Protein AF-L1LB90-F1 (afdb_monomer_lite)

Sequence (119 aa):
MDFEEERVGIHRAINTHAKRIITSYYSVLESCQIDPQKDSLLCSQVENFQIKLHVDSFLHSCRSLYAIASDLSINSLLHSPEAEIEERKKREAEVAKNIHHLRNESKLMDDVISSISNS

Structure (mmCIF, N/CA/C/O backbone):
data_AF-L1LB90-F1
#
_entry.id   AF-L1LB90-F1
#
loop_
_atom_site.group_PDB
_atom_site.id
_atom_site.type_symbol
_atom_site.label_atom_id
_atom_site.label_alt_id
_atom_site.label_comp_id
_atom_site.label_asym_id
_atom_site.label_entity_id
_atom_site.label_seq_id
_atom_site.pdbx_PDB_ins_code
_atom_site.Cartn_x
_atom_site.Cartn_y
_atom_site.Cartn_z
_atom_site.occupancy
_atom_site.B_iso_or_equiv
_atom_site.auth_seq_id
_atom_site.auth_comp_id
_atom_site.auth_asym_id
_atom_site.auth_atom_id
_atom_site.pdbx_PDB_model_num
ATOM 1 N N . MET A 1 1 ? -5.083 16.175 -20.094 1.00 53.41 1 MET A N 1
ATOM 2 C CA . MET A 1 1 ? -5.872 16.471 -18.881 1.00 53.41 1 MET A CA 1
ATOM 3 C C . MET A 1 1 ? -5.996 15.222 -18.006 1.00 53.41 1 MET A C 1
ATOM 5 O O . MET A 1 1 ? -5.845 15.374 -16.808 1.00 53.41 1 MET A O 1
ATOM 9 N N . ASP A 1 2 ? -6.103 14.017 -18.589 1.00 67.94 2 ASP A N 1
ATOM 10 C CA . ASP A 1 2 ? -6.214 12.729 -17.866 1.00 67.94 2 ASP A CA 1
ATOM 11 C C . ASP A 1 2 ? -5.078 12.372 -16.887 1.00 67.94 2 ASP A C 1
ATOM 13 O O . ASP A 1 2 ? -5.346 11.998 -15.752 1.00 67.94 2 ASP A O 1
ATOM 17 N N . PHE A 1 3 ? -3.804 12.500 -17.278 1.00 70.88 3 PHE A N 1
ATOM 18 C CA . PHE A 1 3 ? -2.693 11.964 -16.465 1.00 70.88 3 PHE A CA 1
ATOM 19 C C . PHE A 1 3 ? -2.513 12.631 -15.091 1.00 70.88 3 PHE A C 1
ATOM 21 O O . PHE A 1 3 ? -2.116 11.985 -14.123 1.00 70.88 3 PHE A O 1
ATOM 28 N N . GLU A 1 4 ? -2.789 13.932 -14.987 1.00 72.81 4 GLU A N 1
ATOM 29 C CA . GLU A 1 4 ? -2.705 14.642 -13.704 1.00 72.81 4 GLU A CA 1
ATOM 30 C C . GLU A 1 4 ? -3.884 14.294 -12.788 1.00 72.81 4 GLU A C 1
ATOM 32 O O . GLU A 1 4 ? -3.712 14.166 -11.576 1.00 72.81 4 GLU A O 1
ATOM 37 N N . GLU A 1 5 ? -5.067 14.072 -13.360 1.00 78.31 5 GLU A N 1
ATOM 38 C CA . GLU A 1 5 ? -6.249 13.641 -12.616 1.00 78.31 5 GLU A CA 1
ATOM 39 C C . GLU A 1 5 ? -6.076 12.217 -12.069 1.00 78.31 5 GLU A C 1
ATOM 41 O O . GLU A 1 5 ? -6.345 11.962 -10.892 1.00 78.31 5 GLU A O 1
ATOM 46 N N . GLU A 1 6 ? -5.509 11.318 -12.874 1.00 78.69 6 GLU A N 1
ATOM 47 C CA . GLU A 1 6 ? -5.160 9.959 -12.463 1.00 78.69 6 GLU A CA 1
ATOM 48 C C . GLU A 1 6 ? -4.112 9.952 -11.339 1.00 78.69 6 GLU A C 1
ATOM 50 O O . GLU A 1 6 ? -4.291 9.283 -10.315 1.00 78.69 6 GLU A O 1
ATOM 55 N N . ARG A 1 7 ? -3.059 10.776 -11.453 1.00 80.88 7 ARG A N 1
ATOM 56 C CA . ARG A 1 7 ? -2.031 10.909 -10.407 1.00 80.88 7 ARG A CA 1
ATOM 57 C C . ARG A 1 7 ? -2.627 11.397 -9.086 1.00 80.88 7 ARG A C 1
ATOM 59 O O . ARG A 1 7 ? -2.323 10.851 -8.022 1.00 80.88 7 ARG A O 1
ATOM 66 N N . VAL A 1 8 ? -3.497 12.407 -9.136 1.00 87.38 8 VAL A N 1
ATOM 67 C CA . VAL A 1 8 ? -4.222 12.905 -7.956 1.00 87.38 8 VAL A CA 1
ATOM 68 C C . VAL A 1 8 ? -5.123 11.813 -7.369 1.00 87.38 8 VAL A C 1
ATOM 70 O O . VAL A 1 8 ? -5.178 11.661 -6.144 1.00 87.38 8 VAL A O 1
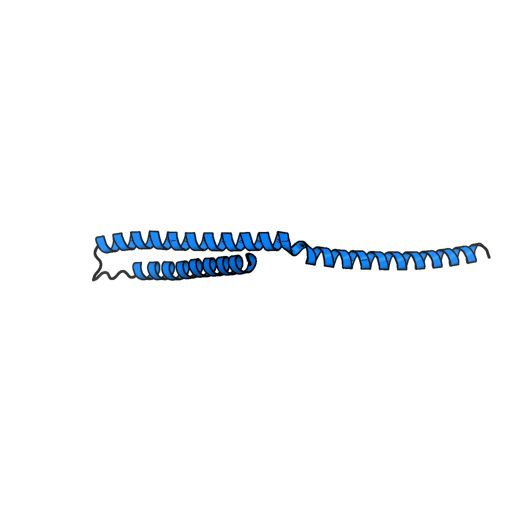ATOM 73 N N . GLY A 1 9 ? -5.771 11.010 -8.217 1.00 90.75 9 GLY A N 1
ATOM 74 C CA . GLY A 1 9 ? -6.562 9.846 -7.819 1.00 90.75 9 GLY A CA 1
ATOM 75 C C . GLY A 1 9 ? -5.750 8.822 -7.021 1.00 90.75 9 GLY A C 1
ATOM 76 O O . GLY A 1 9 ? -6.146 8.452 -5.912 1.00 90.75 9 GLY A O 1
ATOM 77 N N . ILE A 1 10 ? -4.574 8.436 -7.524 1.00 92.50 10 ILE A N 1
ATOM 78 C CA . ILE A 1 10 ? -3.676 7.474 -6.867 1.00 92.50 10 ILE A CA 1
ATOM 79 C C . ILE A 1 10 ? -3.186 8.012 -5.516 1.00 92.50 10 ILE A C 1
ATOM 81 O O . ILE A 1 10 ? -3.290 7.322 -4.499 1.00 92.50 10 ILE A O 1
ATOM 85 N N . HIS A 1 11 ? -2.725 9.267 -5.451 1.00 93.81 11 HIS A N 1
ATOM 86 C CA . HIS A 1 11 ? -2.303 9.872 -4.180 1.00 93.81 11 HIS A CA 1
ATOM 87 C C . HIS A 1 11 ? -3.439 9.934 -3.155 1.00 93.81 11 HIS A C 1
ATOM 89 O O . HIS A 1 11 ? -3.229 9.683 -1.963 1.00 93.81 11 HIS A O 1
ATOM 95 N N . ARG A 1 12 ? -4.661 10.247 -3.599 1.00 95.81 12 ARG A N 1
ATOM 96 C CA . ARG A 1 12 ? -5.839 10.269 -2.729 1.00 95.81 12 ARG A CA 1
ATOM 97 C C . ARG A 1 12 ? -6.181 8.872 -2.214 1.00 95.81 12 ARG A C 1
ATOM 99 O O . ARG A 1 12 ? -6.505 8.738 -1.030 1.00 95.81 12 ARG A O 1
ATOM 106 N N . ALA A 1 13 ? -6.084 7.848 -3.059 1.00 95.81 13 ALA A N 1
ATOM 107 C CA . ALA A 1 13 ? -6.295 6.458 -2.668 1.00 95.81 13 ALA A CA 1
ATOM 108 C C . ALA A 1 13 ? -5.264 6.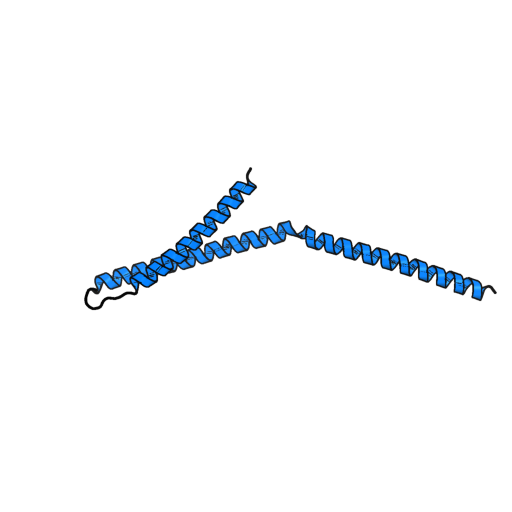013 -1.620 1.00 95.81 13 ALA A C 1
ATOM 110 O O . ALA A 1 13 ? -5.649 5.538 -0.549 1.00 95.81 13 ALA A O 1
ATOM 111 N N . ILE A 1 14 ? -3.974 6.275 -1.861 1.00 97.56 14 ILE A N 1
ATOM 112 C CA . ILE A 1 14 ? -2.887 5.977 -0.916 1.00 97.56 14 ILE A CA 1
ATOM 113 C C . ILE A 1 14 ? -3.151 6.641 0.438 1.00 97.56 14 ILE A C 1
ATOM 115 O O . ILE A 1 14 ? -3.172 5.968 1.468 1.00 97.56 14 ILE A O 1
ATOM 119 N N . ASN A 1 15 ? -3.433 7.947 0.443 1.00 97.62 15 ASN A N 1
ATOM 120 C CA . ASN A 1 15 ? -3.723 8.687 1.672 1.00 97.62 15 ASN A CA 1
ATOM 121 C C . ASN A 1 15 ? -4.944 8.137 2.415 1.00 97.62 15 ASN A C 1
ATOM 123 O O . ASN A 1 15 ? -4.964 8.112 3.645 1.00 97.62 15 ASN A O 1
ATOM 127 N N . THR A 1 16 ? -5.968 7.694 1.687 1.00 97.81 16 THR A N 1
ATOM 128 C CA . THR A 1 16 ? -7.176 7.118 2.287 1.00 97.81 16 THR A CA 1
ATOM 129 C C . THR A 1 16 ? -6.866 5.803 2.995 1.00 97.81 16 THR A C 1
ATOM 131 O O . THR A 1 16 ? -7.252 5.625 4.151 1.00 97.81 16 THR A O 1
ATOM 134 N N . HIS A 1 17 ? -6.134 4.899 2.344 1.00 98.00 17 HIS A N 1
ATOM 135 C CA . HIS A 1 17 ? -5.765 3.618 2.943 1.00 98.00 17 HIS A CA 1
ATOM 136 C C . HIS A 1 17 ? -4.755 3.774 4.085 1.00 98.00 17 HIS A C 1
ATOM 138 O O . HIS A 1 17 ? -4.918 3.129 5.117 1.00 98.00 17 HIS A O 1
ATOM 144 N N . ALA A 1 18 ? -3.789 4.690 3.974 1.00 97.69 18 ALA A N 1
ATOM 145 C CA . ALA A 1 18 ? -2.863 5.004 5.064 1.00 97.69 18 ALA A CA 1
ATOM 146 C C . ALA A 1 18 ? -3.599 5.521 6.314 1.00 97.69 18 ALA A C 1
ATOM 148 O O . ALA A 1 18 ? -3.365 5.036 7.421 1.00 97.69 18 ALA A O 1
ATOM 149 N N . LYS A 1 19 ? -4.556 6.444 6.143 1.00 98.06 19 LYS A N 1
ATOM 150 C CA . LYS A 1 19 ? -5.406 6.917 7.248 1.00 98.06 19 LYS A CA 1
ATOM 151 C C . LYS A 1 19 ? -6.218 5.779 7.864 1.00 98.06 19 LYS A C 1
ATOM 153 O O . LYS A 1 19 ? -6.254 5.662 9.082 1.00 98.06 19 LYS A O 1
ATOM 158 N N . ARG A 1 20 ? -6.823 4.913 7.042 1.00 97.75 20 ARG A N 1
ATOM 159 C CA . ARG A 1 20 ? -7.596 3.755 7.526 1.00 97.75 20 ARG A CA 1
ATOM 160 C C . ARG A 1 20 ? -6.753 2.774 8.333 1.00 97.75 20 ARG A C 1
ATOM 162 O O . ARG A 1 20 ? -7.255 2.270 9.332 1.00 97.75 20 ARG A O 1
ATOM 169 N N . ILE A 1 21 ? -5.504 2.528 7.939 1.00 98.38 21 ILE A N 1
ATOM 170 C CA . ILE A 1 21 ? -4.558 1.696 8.699 1.00 98.38 21 ILE A CA 1
ATOM 171 C C . ILE A 1 21 ? -4.348 2.286 10.093 1.00 98.38 21 ILE A C 1
ATOM 173 O O . ILE A 1 21 ? -4.542 1.587 11.084 1.00 98.38 21 ILE A O 1
ATOM 177 N N . ILE A 1 22 ? -4.022 3.579 10.164 1.00 98.00 22 ILE A N 1
ATOM 178 C CA . ILE A 1 22 ? -3.778 4.281 11.429 1.00 98.00 22 ILE A CA 1
ATOM 179 C C . ILE A 1 22 ? -5.027 4.240 12.314 1.00 98.00 22 ILE A C 1
ATOM 181 O O . ILE A 1 22 ? -4.952 3.805 13.459 1.00 98.00 22 ILE A O 1
ATOM 185 N N . THR A 1 23 ? -6.185 4.640 11.782 1.00 97.88 23 THR A N 1
ATOM 186 C CA . THR A 1 23 ? -7.441 4.649 12.542 1.00 97.88 23 THR A CA 1
ATOM 187 C C . THR A 1 23 ? -7.818 3.252 13.021 1.00 97.88 23 THR A C 1
ATOM 189 O O . THR A 1 23 ? -8.130 3.088 14.192 1.00 97.88 23 THR A O 1
ATOM 192 N N . SER A 1 24 ? -7.732 2.234 12.158 1.00 97.44 24 SER A N 1
ATOM 193 C CA . SER A 1 24 ? -8.071 0.857 12.541 1.00 97.44 24 SER A CA 1
ATOM 194 C C . SER A 1 24 ? 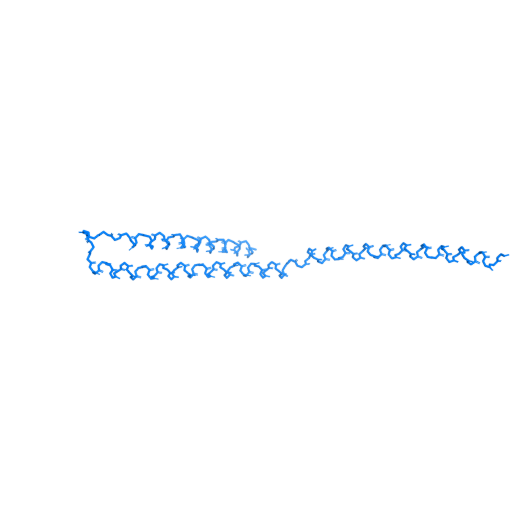-7.132 0.328 13.625 1.00 97.44 24 SER A C 1
ATOM 196 O O . SER A 1 24 ? -7.584 -0.333 14.552 1.00 97.44 24 SER A O 1
ATOM 198 N N . TYR A 1 25 ? -5.838 0.651 13.547 1.00 97.50 25 TYR A N 1
ATOM 199 C CA . TYR A 1 25 ? -4.867 0.273 14.570 1.00 97.50 25 TYR A CA 1
ATOM 200 C C . TYR A 1 25 ? -5.180 0.918 15.927 1.00 97.50 25 TYR A C 1
ATOM 202 O O . TYR A 1 25 ? -5.223 0.221 16.937 1.00 97.50 25 TYR A O 1
ATOM 210 N N . TYR A 1 26 ? -5.467 2.224 15.953 1.00 97.19 26 TYR A N 1
ATOM 211 C CA . TYR A 1 26 ? -5.856 2.907 17.189 1.00 97.19 26 TYR A CA 1
ATOM 212 C C . TYR A 1 26 ? -7.161 2.364 17.773 1.00 97.19 26 TYR A C 1
ATOM 214 O O . TYR A 1 26 ? -7.219 2.146 18.978 1.00 97.19 26 TYR A O 1
ATOM 222 N N . SER A 1 27 ? -8.165 2.072 16.942 1.00 96.06 27 SER A N 1
ATOM 223 C CA . SER A 1 27 ? -9.419 1.480 17.419 1.00 96.06 27 SER A CA 1
ATOM 224 C C . SER A 1 27 ? -9.217 0.086 18.018 1.00 96.06 27 SER A C 1
ATOM 226 O O . SER A 1 27 ? -9.825 -0.224 19.033 1.00 96.06 27 SER A O 1
ATOM 228 N N . VAL A 1 28 ? -8.321 -0.741 17.462 1.00 95.69 28 VAL A N 1
ATOM 229 C CA . VAL A 1 28 ? -7.955 -2.025 18.091 1.00 95.69 28 VAL A CA 1
ATOM 230 C C . VAL A 1 28 ? -7.309 -1.803 19.458 1.00 95.69 28 VAL A C 1
ATOM 232 O O . VAL A 1 28 ? -7.639 -2.513 20.402 1.00 95.69 28 VAL A O 1
ATOM 235 N N . LEU A 1 29 ? -6.393 -0.837 19.580 1.00 94.94 29 LEU A N 1
ATOM 236 C CA . LEU A 1 29 ? -5.759 -0.534 20.864 1.00 94.94 29 LEU A CA 1
ATOM 237 C C . LEU A 1 29 ? -6.771 -0.048 21.902 1.00 94.94 29 LEU A C 1
ATOM 239 O O . LEU A 1 29 ? -6.678 -0.457 23.054 1.00 94.94 29 LEU A O 1
ATOM 243 N N . GLU A 1 30 ? -7.721 0.794 21.499 1.00 91.50 30 GLU A N 1
ATOM 244 C CA . GLU A 1 30 ? -8.794 1.302 22.356 1.00 91.50 30 GLU A CA 1
ATOM 245 C C . GLU A 1 30 ? -9.713 0.169 22.831 1.00 91.50 30 GLU A C 1
ATOM 247 O O . GLU A 1 30 ? -9.901 0.011 24.032 1.00 91.50 30 GLU A O 1
ATOM 252 N N . SER A 1 31 ? -10.178 -0.700 21.927 1.00 89.56 31 SER A N 1
ATOM 253 C CA . SER A 1 31 ? -11.018 -1.857 22.280 1.00 89.56 31 SER A CA 1
ATOM 254 C C . SER A 1 31 ? -10.312 -2.914 23.141 1.00 89.56 31 SER A C 1
ATOM 256 O O . SER A 1 31 ? -10.965 -3.804 23.674 1.00 89.56 31 SER A O 1
ATOM 258 N N . CYS A 1 32 ? -8.984 -2.860 23.264 1.00 88.19 32 CYS A N 1
ATOM 259 C CA . CYS A 1 32 ? -8.214 -3.747 24.140 1.00 88.19 32 CYS A CA 1
ATOM 260 C C . CYS A 1 32 ? -8.036 -3.189 25.564 1.00 88.19 32 CYS A C 1
ATOM 262 O O . CYS A 1 32 ? -7.482 -3.886 26.418 1.00 88.19 32 CYS A O 1
ATOM 264 N N . GLN A 1 33 ? -8.457 -1.949 25.839 1.00 87.00 33 GLN A N 1
ATOM 265 C CA . GLN A 1 33 ? -8.351 -1.328 27.162 1.00 87.00 33 GLN A CA 1
ATOM 266 C C . GLN A 1 33 ? -9.492 -1.786 28.075 1.00 87.00 33 GLN A C 1
ATOM 268 O O . GLN A 1 33 ? -10.392 -1.017 28.388 1.00 87.00 33 GLN A O 1
ATOM 273 N N . ILE A 1 34 ? -9.432 -3.044 28.514 1.00 80.38 34 ILE A N 1
ATOM 274 C CA . ILE A 1 34 ? -10.440 -3.624 29.408 1.00 80.38 34 ILE A CA 1
ATOM 275 C C . ILE A 1 34 ? -10.270 -3.049 30.826 1.00 80.38 34 ILE A C 1
ATOM 277 O O . ILE A 1 34 ? -9.217 -3.209 31.450 1.00 80.38 34 ILE A O 1
ATOM 281 N N . ASP A 1 35 ? -11.321 -2.421 31.348 1.00 79.31 35 ASP A N 1
ATOM 282 C CA . ASP A 1 35 ? -11.483 -1.983 32.732 1.00 79.31 35 ASP A CA 1
ATOM 283 C C . ASP A 1 35 ? -12.343 -3.012 33.500 1.00 79.31 35 ASP A C 1
ATOM 285 O O . ASP A 1 35 ? -13.578 -2.987 33.438 1.00 79.31 35 ASP A O 1
ATOM 289 N N . PRO A 1 36 ? -11.730 -3.907 34.297 1.00 74.06 36 PRO A N 1
ATOM 290 C CA . PRO A 1 36 ? -12.456 -4.954 35.014 1.00 74.06 36 PRO A CA 1
ATOM 291 C C . PRO A 1 36 ? -13.436 -4.426 36.075 1.00 74.06 36 PRO A C 1
ATOM 293 O O . PRO A 1 36 ? -14.216 -5.210 36.613 1.00 74.06 36 PRO A O 1
ATOM 296 N N . GLN A 1 37 ? -13.410 -3.127 36.405 1.00 77.81 37 GLN A N 1
ATOM 297 C CA . GLN A 1 37 ? -14.382 -2.510 37.313 1.00 77.81 37 GLN A CA 1
ATOM 298 C C . GLN A 1 37 ? -15.623 -1.962 36.594 1.00 77.81 37 GLN A C 1
ATOM 300 O O . GLN A 1 37 ? -16.623 -1.683 37.257 1.00 77.81 37 GLN A O 1
ATOM 305 N N . LYS A 1 38 ? -15.576 -1.794 35.267 1.00 71.12 38 LYS A N 1
ATOM 306 C CA . LYS A 1 38 ? -16.659 -1.192 34.469 1.00 71.12 38 LYS A CA 1
ATOM 307 C C . LYS A 1 38 ? -17.210 -2.112 33.389 1.00 71.12 38 LYS A C 1
ATOM 309 O O . LYS A 1 38 ? -18.360 -1.933 32.985 1.00 71.12 38 LYS A O 1
ATOM 314 N N . ASP A 1 39 ? -16.434 -3.098 32.960 1.00 76.94 39 ASP A N 1
ATOM 315 C CA . ASP A 1 39 ? -16.788 -3.885 31.791 1.00 76.94 39 ASP A CA 1
ATOM 316 C C . ASP A 1 39 ? -17.642 -5.099 32.138 1.00 76.94 39 ASP A C 1
ATOM 318 O O . ASP A 1 39 ? -17.327 -5.932 32.989 1.00 76.94 39 ASP A O 1
ATOM 322 N N . SER A 1 40 ? -18.767 -5.194 31.434 1.00 82.75 40 SER A N 1
ATOM 323 C CA . SER A 1 40 ? -19.627 -6.371 31.449 1.00 82.75 40 SER A CA 1
ATOM 324 C C . SER A 1 40 ? -19.198 -7.357 30.365 1.00 82.75 40 SER A C 1
ATOM 326 O O . SER A 1 40 ? -18.637 -6.969 29.341 1.00 82.75 40 SER A O 1
ATOM 328 N N . LEU A 1 41 ? -19.570 -8.631 30.525 1.00 86.50 41 LEU A N 1
ATOM 329 C CA . LEU A 1 41 ? -19.377 -9.647 29.484 1.00 86.50 41 LEU A CA 1
ATOM 330 C C . LEU A 1 41 ? -19.949 -9.206 28.123 1.00 86.50 41 LEU A C 1
ATOM 332 O O . LEU A 1 41 ? -19.371 -9.511 27.082 1.00 86.50 41 LEU A O 1
ATOM 336 N N . LEU A 1 42 ? -21.073 -8.482 28.131 1.00 86.38 42 LEU A N 1
ATOM 337 C CA . LEU A 1 42 ? -21.703 -7.974 26.915 1.00 86.38 42 LEU A CA 1
ATOM 338 C C . LEU A 1 42 ? -20.843 -6.889 26.242 1.00 86.38 42 LEU A C 1
ATOM 340 O O . LEU A 1 42 ? -20.681 -6.929 25.024 1.00 86.38 42 LEU A O 1
ATOM 344 N N . CYS A 1 43 ? -20.251 -5.968 27.016 1.00 85.69 43 CYS A N 1
ATOM 345 C CA . CYS A 1 43 ? -19.303 -4.975 26.489 1.00 85.69 43 CYS A CA 1
ATOM 346 C C . CYS A 1 43 ? -18.119 -5.666 25.812 1.00 85.69 43 CYS A C 1
ATOM 348 O O . CYS A 1 43 ? -17.847 -5.402 24.643 1.00 85.69 43 CYS A O 1
ATOM 350 N N . SER A 1 44 ? -17.508 -6.647 26.480 1.00 87.62 44 SER A N 1
ATOM 351 C CA . SER A 1 44 ? -16.366 -7.372 25.915 1.00 87.62 44 SER A CA 1
ATOM 352 C C . SER A 1 44 ? -16.714 -8.149 24.642 1.00 87.62 44 SER A C 1
ATOM 354 O O . SER A 1 44 ? -15.862 -8.338 23.774 1.00 87.62 44 SER A O 1
ATOM 356 N N . GLN A 1 45 ? -17.957 -8.616 24.480 1.00 90.38 45 GLN A N 1
ATOM 357 C CA . GLN A 1 45 ? -18.399 -9.237 23.225 1.00 90.38 45 GLN A CA 1
ATOM 358 C C . GLN A 1 45 ? -18.479 -8.226 22.076 1.00 90.38 45 GLN A C 1
ATOM 360 O O . GLN A 1 45 ? -18.074 -8.545 20.955 1.00 90.38 45 GLN A O 1
ATOM 365 N N . VAL A 1 46 ? -18.969 -7.015 22.351 1.00 90.88 46 VAL A N 1
ATOM 366 C CA . VAL A 1 46 ? -19.028 -5.924 21.369 1.00 90.88 46 VAL A CA 1
ATOM 367 C C . VAL A 1 46 ? -17.620 -5.482 20.975 1.00 90.88 46 VAL A C 1
ATOM 369 O O . VAL A 1 46 ? -17.328 -5.395 19.783 1.00 90.88 46 VAL A O 1
ATOM 372 N N . GLU A 1 47 ? -16.724 -5.298 21.942 1.00 91.25 47 GLU A N 1
ATOM 373 C CA . GLU A 1 47 ? -15.318 -4.951 21.698 1.00 91.25 47 GLU A CA 1
ATOM 374 C C . GLU A 1 47 ? -14.613 -6.022 20.863 1.00 91.25 47 GLU A C 1
ATOM 376 O O . GLU A 1 47 ? -13.959 -5.713 19.871 1.00 91.25 47 GLU A O 1
ATOM 381 N N . ASN A 1 48 ? -14.822 -7.306 21.171 1.00 92.62 48 ASN A N 1
ATOM 382 C CA . ASN A 1 48 ? -14.275 -8.403 20.368 1.00 92.62 48 ASN A CA 1
ATOM 383 C C . ASN A 1 48 ? -14.766 -8.377 18.914 1.00 92.62 48 ASN A C 1
ATOM 385 O O . ASN A 1 48 ? -14.016 -8.713 17.992 1.00 92.62 48 ASN A O 1
ATOM 389 N N . PHE A 1 49 ? -16.026 -8.009 18.685 1.00 94.88 49 PHE A N 1
ATOM 390 C CA . PHE A 1 49 ? -16.551 -7.842 17.334 1.00 94.88 49 PHE A CA 1
ATOM 391 C C . PHE A 1 49 ? -15.916 -6.636 16.625 1.00 94.88 49 PHE A C 1
ATOM 393 O O . PHE A 1 49 ? -15.497 -6.760 15.472 1.00 94.88 49 PHE A O 1
ATOM 400 N N . GLN A 1 50 ? -15.770 -5.504 17.317 1.00 94.06 50 GLN A N 1
ATOM 401 C CA . GLN A 1 50 ? -15.104 -4.311 16.790 1.00 94.06 50 GLN A CA 1
ATOM 402 C C . GLN A 1 50 ? -13.642 -4.587 16.431 1.00 94.06 50 GLN A C 1
ATOM 404 O O . GLN A 1 50 ? -13.219 -4.256 15.325 1.00 94.06 50 GLN A O 1
ATOM 409 N N . ILE A 1 51 ? -12.892 -5.276 17.297 1.00 96.25 51 ILE A N 1
ATOM 410 C CA . ILE A 1 51 ? -11.506 -5.682 17.030 1.00 96.25 51 ILE A CA 1
ATOM 411 C C . ILE A 1 51 ? -11.430 -6.473 15.722 1.00 96.25 51 ILE A C 1
ATOM 413 O O . ILE A 1 51 ? -10.601 -6.161 14.869 1.00 96.25 51 ILE A O 1
ATOM 417 N N . LYS A 1 52 ? -12.319 -7.454 15.514 1.00 97.50 52 LYS A N 1
ATOM 418 C CA . LYS A 1 52 ? -12.347 -8.238 14.266 1.00 97.50 52 LYS A CA 1
ATOM 419 C C . LYS A 1 52 ? -12.585 -7.359 13.037 1.00 97.50 52 LYS A C 1
ATOM 421 O O . LYS A 1 52 ? -11.879 -7.519 12.044 1.00 97.50 52 LYS A O 1
ATOM 426 N N . LEU A 1 53 ? -13.531 -6.420 13.106 1.00 97.31 53 LEU A N 1
ATOM 427 C CA . LEU A 1 53 ? -13.807 -5.489 12.006 1.00 97.31 53 LEU A CA 1
ATOM 428 C C . LEU A 1 53 ? -12.621 -4.562 11.715 1.00 97.31 53 LEU A C 1
ATOM 430 O O . LEU A 1 53 ? -12.270 -4.344 10.555 1.00 97.31 53 LEU A O 1
ATOM 434 N N . HIS A 1 54 ? -11.982 -4.024 12.752 1.00 97.69 54 HIS A N 1
ATOM 435 C CA . HIS A 1 54 ? -10.836 -3.137 12.588 1.00 97.69 54 HIS A CA 1
ATOM 436 C C . HIS A 1 54 ? -9.611 -3.879 12.046 1.00 97.69 54 HIS A C 1
ATOM 438 O O . HIS A 1 54 ? -8.924 -3.354 11.170 1.00 97.69 54 HIS A O 1
ATOM 444 N N . VAL A 1 55 ? -9.373 -5.121 12.477 1.00 97.94 55 VAL A N 1
ATOM 445 C CA . VAL A 1 55 ? -8.325 -5.979 11.904 1.00 97.94 55 VAL A CA 1
ATOM 446 C C . VAL A 1 55 ? -8.593 -6.262 10.424 1.00 97.94 55 VAL A C 1
ATOM 448 O O . VAL A 1 55 ? -7.674 -6.160 9.611 1.00 97.94 55 VAL A O 1
ATOM 451 N N . ASP A 1 56 ? -9.836 -6.557 10.038 1.00 97.94 56 ASP A N 1
ATOM 452 C CA . ASP A 1 56 ? -10.173 -6.779 8.628 1.00 97.94 56 ASP A CA 1
ATOM 453 C C . ASP A 1 56 ? -9.961 -5.512 7.777 1.00 97.94 56 ASP A C 1
ATOM 455 O O . ASP A 1 56 ? -9.284 -5.550 6.748 1.00 97.94 56 ASP A O 1
ATOM 459 N N . SER A 1 57 ? -10.422 -4.355 8.265 1.00 97.25 57 SER A N 1
ATOM 460 C CA . SER A 1 57 ? -10.201 -3.041 7.638 1.00 97.25 57 SER A CA 1
ATOM 461 C C . SER A 1 57 ? -8.712 -2.702 7.474 1.00 97.25 57 SER A C 1
ATOM 463 O O . SER A 1 57 ? -8.286 -2.194 6.425 1.00 97.25 57 SER A O 1
ATOM 465 N N . PHE A 1 58 ? -7.901 -3.015 8.490 1.00 98.19 58 PHE A N 1
ATOM 466 C CA . PHE A 1 58 ? -6.450 -2.858 8.456 1.00 98.19 58 PHE A CA 1
ATOM 467 C C . PHE A 1 58 ? -5.842 -3.708 7.335 1.00 98.19 58 PHE A C 1
ATOM 469 O O . PHE A 1 58 ? -5.159 -3.183 6.453 1.00 98.19 58 PHE A O 1
ATOM 476 N N . LEU A 1 59 ? -6.147 -5.010 7.315 1.00 98.25 59 LEU A N 1
ATOM 477 C CA . LEU A 1 59 ? -5.616 -5.937 6.315 1.00 98.25 59 LEU A CA 1
ATOM 478 C C . LEU A 1 59 ? -6.070 -5.575 4.898 1.00 98.25 59 LEU A C 1
ATOM 480 O O . LEU A 1 59 ? -5.273 -5.622 3.960 1.00 98.25 59 LEU A O 1
ATOM 484 N N . HIS A 1 60 ? -7.333 -5.188 4.726 1.00 98.12 60 HIS A N 1
ATOM 485 C CA . HIS A 1 60 ? -7.867 -4.730 3.447 1.00 98.12 60 HIS A CA 1
ATOM 486 C C . HIS A 1 60 ? -7.118 -3.496 2.922 1.00 98.12 60 HIS A C 1
ATOM 488 O O . HIS A 1 60 ? -6.762 -3.431 1.742 1.00 98.12 60 HIS A O 1
ATOM 494 N N . SER A 1 61 ? -6.813 -2.538 3.799 1.00 98.31 61 SER A N 1
ATOM 495 C CA . SER A 1 61 ? -6.069 -1.335 3.421 1.00 98.31 61 SER A CA 1
ATOM 496 C C . SER A 1 61 ? -4.619 -1.645 3.039 1.00 98.31 61 SER A C 1
ATOM 498 O O . SER A 1 61 ? -4.140 -1.119 2.037 1.00 98.31 61 SER A O 1
ATOM 500 N N . CYS A 1 62 ? -3.947 -2.558 3.748 1.00 98.25 62 CYS A N 1
ATOM 501 C CA . CYS A 1 62 ? -2.609 -3.028 3.372 1.00 98.25 62 CYS A CA 1
ATOM 502 C C . CYS A 1 62 ? -2.597 -3.706 1.994 1.00 98.25 62 CYS A C 1
ATOM 504 O O . CYS A 1 62 ? -1.738 -3.404 1.167 1.00 98.25 62 CYS A O 1
ATOM 506 N N . ARG A 1 63 ? -3.573 -4.583 1.715 1.00 98.31 63 ARG A N 1
ATOM 507 C CA . ARG A 1 63 ? -3.708 -5.236 0.400 1.00 98.31 63 ARG A CA 1
ATOM 508 C C . ARG A 1 63 ? -3.942 -4.226 -0.719 1.00 98.31 63 ARG A C 1
ATOM 510 O O . ARG A 1 63 ? -3.343 -4.349 -1.780 1.00 98.31 63 ARG A O 1
ATOM 517 N N . SER A 1 64 ? -4.768 -3.213 -0.465 1.00 98.00 64 SER A N 1
ATOM 518 C CA . SER A 1 64 ? -5.050 -2.154 -1.441 1.00 98.00 64 SER A CA 1
ATOM 519 C C . SER A 1 64 ? -3.798 -1.331 -1.760 1.00 98.00 64 SER A C 1
ATOM 521 O O . SER A 1 64 ? -3.511 -1.077 -2.924 1.00 98.00 64 SER A O 1
ATOM 523 N N . LEU A 1 65 ? -3.002 -0.972 -0.745 1.00 98.06 65 LEU A N 1
ATOM 524 C CA . LEU A 1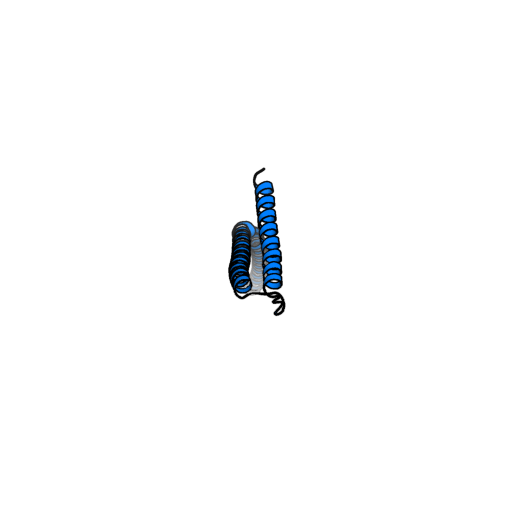 65 ? -1.721 -0.286 -0.955 1.00 98.06 65 LEU A CA 1
ATOM 525 C C . LEU A 1 65 ? -0.722 -1.146 -1.735 1.00 98.06 65 LEU A C 1
ATOM 527 O O . LEU A 1 65 ? -0.033 -0.630 -2.611 1.00 98.06 65 LEU A O 1
ATOM 531 N N . TYR A 1 66 ? -0.659 -2.447 -1.445 1.00 97.62 66 TYR A N 1
ATOM 532 C CA . TYR A 1 66 ? 0.191 -3.375 -2.188 1.00 97.62 66 TYR A CA 1
ATOM 533 C C . TYR A 1 66 ? -0.222 -3.485 -3.662 1.00 97.62 66 TYR A C 1
ATOM 535 O O . TYR A 1 66 ? 0.646 -3.492 -4.533 1.00 97.62 66 TYR A O 1
ATOM 543 N N . ALA A 1 67 ? -1.525 -3.522 -3.952 1.00 97.19 67 ALA A N 1
ATOM 544 C CA . ALA A 1 67 ? -2.027 -3.527 -5.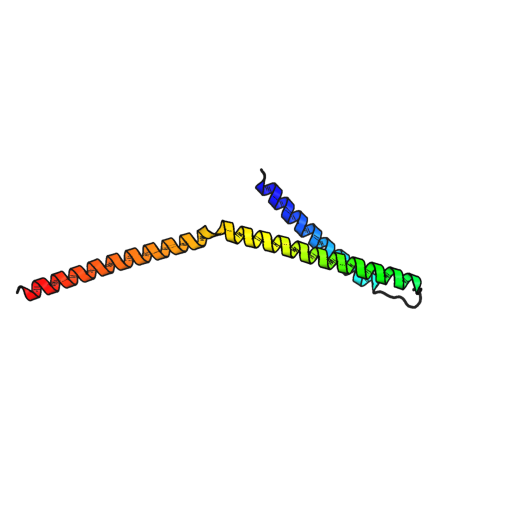324 1.00 97.19 67 ALA A CA 1
ATOM 545 C C . ALA A 1 67 ? -1.606 -2.251 -6.071 1.00 97.19 67 ALA A C 1
ATOM 547 O O . ALA A 1 67 ? -0.964 -2.348 -7.110 1.00 97.19 67 ALA A O 1
ATOM 548 N N . ILE A 1 68 ? -1.824 -1.072 -5.472 1.00 95.75 68 ILE A N 1
ATOM 549 C CA . ILE A 1 68 ? -1.392 0.215 -6.047 1.00 95.75 68 ILE A CA 1
ATOM 550 C C . ILE A 1 68 ? 0.122 0.227 -6.309 1.00 95.75 68 ILE A C 1
ATOM 552 O O . ILE A 1 68 ? 0.567 0.642 -7.375 1.00 95.75 68 ILE A O 1
ATOM 556 N N . ALA A 1 69 ? 0.932 -0.231 -5.349 1.00 95.62 69 ALA A N 1
ATOM 557 C CA . ALA A 1 69 ? 2.382 -0.304 -5.519 1.00 95.62 69 ALA A CA 1
ATOM 558 C C . ALA A 1 69 ? 2.788 -1.260 -6.654 1.00 95.62 69 ALA A C 1
ATOM 560 O O . ALA A 1 69 ? 3.724 -0.970 -7.403 1.00 95.62 69 ALA A O 1
ATOM 561 N N . SER A 1 70 ? 2.083 -2.385 -6.789 1.00 95.25 70 SER A N 1
ATOM 562 C CA . SER A 1 70 ? 2.317 -3.362 -7.855 1.00 95.25 70 SER A CA 1
ATOM 563 C C . SER A 1 70 ? 1.985 -2.774 -9.225 1.00 95.25 70 SER A C 1
ATOM 565 O O . SER A 1 70 ? 2.815 -2.853 -10.128 1.00 95.25 70 SER A O 1
ATOM 567 N N . ASP A 1 71 ? 0.839 -2.104 -9.352 1.00 92.69 71 ASP A N 1
ATOM 568 C CA . ASP A 1 71 ? 0.414 -1.444 -10.589 1.00 92.69 71 ASP A CA 1
ATOM 569 C C . ASP A 1 71 ? 1.409 -0.355 -11.006 1.00 92.69 71 ASP A C 1
ATOM 571 O O . ASP A 1 71 ? 1.845 -0.312 -12.156 1.00 92.69 71 ASP A O 1
ATOM 575 N N . LEU A 1 72 ? 1.857 0.479 -10.059 1.00 90.88 72 LEU A N 1
ATOM 576 C CA . LEU A 1 72 ? 2.890 1.488 -10.310 1.00 90.88 72 LEU A CA 1
ATOM 577 C C . LEU A 1 72 ? 4.229 0.864 -10.728 1.00 90.88 72 LEU A C 1
ATOM 579 O O . LEU A 1 72 ? 4.907 1.401 -11.603 1.00 90.88 72 LEU A O 1
ATOM 583 N N . SER A 1 73 ? 4.614 -0.266 -10.131 1.00 90.12 73 SER A N 1
ATOM 584 C CA . SER A 1 73 ? 5.853 -0.970 -10.491 1.00 90.12 73 SER A CA 1
ATOM 585 C C . SER A 1 73 ? 5.779 -1.549 -11.902 1.00 90.12 73 SER A C 1
ATOM 587 O O . SER A 1 73 ? 6.727 -1.411 -12.670 1.00 90.12 73 SER A O 1
ATOM 589 N N . ILE A 1 74 ? 4.642 -2.146 -12.267 1.00 90.06 74 ILE A N 1
ATOM 590 C CA . ILE A 1 74 ? 4.389 -2.646 -13.622 1.00 90.06 74 ILE A CA 1
ATOM 591 C C . ILE A 1 74 ? 4.405 -1.490 -14.622 1.00 90.06 74 ILE A C 1
ATOM 593 O O . ILE A 1 74 ? 5.078 -1.581 -15.644 1.00 90.06 74 ILE A O 1
ATOM 597 N N . ASN A 1 75 ? 3.722 -0.386 -14.314 1.00 86.81 75 ASN A N 1
ATOM 598 C CA . ASN A 1 75 ? 3.700 0.803 -15.160 1.00 86.81 75 ASN A CA 1
ATOM 599 C C . ASN A 1 75 ? 5.121 1.352 -15.379 1.00 86.81 75 ASN A C 1
ATOM 601 O O . ASN A 1 75 ? 5.528 1.624 -16.505 1.00 86.81 75 ASN A O 1
ATOM 605 N N . SER A 1 76 ? 5.922 1.417 -14.313 1.00 83.56 76 SER A N 1
ATOM 606 C CA . SER A 1 76 ? 7.332 1.803 -14.395 1.00 83.56 76 SER A CA 1
ATOM 607 C C . SER A 1 76 ? 8.137 0.866 -15.302 1.00 83.56 76 SER A C 1
ATOM 609 O O . SER A 1 76 ? 8.865 1.344 -16.167 1.00 83.56 76 SER A O 1
ATOM 611 N N . LEU A 1 77 ? 7.971 -0.455 -15.170 1.00 82.62 77 LEU A N 1
ATOM 612 C CA . LEU A 1 77 ? 8.656 -1.441 -16.015 1.00 82.62 77 LEU A CA 1
ATOM 613 C C . LEU A 1 77 ? 8.264 -1.326 -17.494 1.00 82.62 77 LEU A C 1
ATOM 615 O O . LEU A 1 77 ? 9.128 -1.401 -18.364 1.00 82.62 77 LEU A O 1
ATOM 619 N N . LEU A 1 78 ? 6.977 -1.135 -17.785 1.00 82.50 78 LEU A N 1
ATOM 620 C CA . LEU A 1 78 ? 6.471 -1.037 -19.156 1.00 82.50 78 LEU A CA 1
ATOM 621 C C . LEU A 1 78 ? 6.886 0.266 -19.847 1.00 82.50 78 LEU A C 1
ATOM 623 O O . LEU A 1 78 ? 7.108 0.268 -21.057 1.00 82.50 78 LEU A O 1
ATOM 627 N N . HIS A 1 79 ? 7.010 1.358 -19.090 1.00 74.44 79 HIS A N 1
ATOM 628 C CA . HIS A 1 79 ? 7.266 2.694 -19.630 1.00 74.44 79 HIS A CA 1
ATOM 629 C C . HIS A 1 79 ? 8.678 3.233 -19.354 1.00 74.44 79 HIS A C 1
ATOM 631 O O . HIS A 1 79 ? 8.986 4.339 -19.785 1.00 74.44 79 HIS A O 1
ATOM 637 N N . SER A 1 80 ? 9.561 2.449 -18.723 1.00 62.53 80 SER A N 1
ATOM 638 C CA . SER A 1 80 ? 10.985 2.788 -18.541 1.00 62.53 80 SER A CA 1
ATOM 639 C C . SER A 1 80 ? 12.003 1.889 -19.281 1.00 62.53 80 SER A C 1
ATOM 641 O O . SER A 1 80 ? 13.138 1.799 -18.808 1.00 62.53 80 SER A O 1
ATOM 643 N N . PRO A 1 81 ? 11.717 1.246 -20.437 1.00 62.38 81 PRO A N 1
ATOM 644 C CA . PRO A 1 81 ? 12.758 0.507 -21.160 1.00 62.38 81 PRO A CA 1
ATOM 645 C C . PRO A 1 81 ? 13.811 1.445 -21.779 1.00 62.38 81 PRO A C 1
ATOM 647 O O . PRO A 1 81 ? 14.906 1.015 -22.127 1.00 62.38 81 PRO A O 1
ATOM 650 N N . GLU A 1 82 ? 13.503 2.737 -21.921 1.00 62.38 82 GLU A N 1
ATOM 651 C CA . GLU A 1 82 ? 14.319 3.708 -22.654 1.00 62.38 82 GLU A CA 1
ATOM 652 C C . GLU A 1 82 ? 15.671 3.992 -22.000 1.00 62.38 82 GLU A C 1
ATOM 654 O O . GLU A 1 82 ? 16.664 4.082 -22.713 1.00 62.38 82 GLU A O 1
ATOM 659 N N . ALA A 1 83 ? 15.756 4.061 -20.669 1.00 65.56 83 ALA A N 1
ATOM 660 C CA . ALA A 1 83 ? 17.040 4.266 -19.992 1.00 65.56 83 ALA A CA 1
ATOM 661 C C . ALA A 1 83 ? 17.996 3.083 -20.226 1.00 65.56 83 ALA A C 1
ATOM 663 O O . ALA A 1 83 ? 19.178 3.272 -20.518 1.00 65.56 83 ALA A O 1
ATOM 664 N N . GLU A 1 84 ? 17.464 1.862 -20.173 1.00 68.31 84 GLU A N 1
ATOM 665 C CA . GLU A 1 84 ? 18.230 0.632 -20.366 1.00 68.31 84 GLU A CA 1
ATOM 666 C C . GLU A 1 84 ? 18.607 0.418 -21.844 1.00 68.31 84 GLU A C 1
ATOM 668 O O . GLU A 1 84 ? 19.733 0.025 -22.166 1.00 68.31 84 GLU A O 1
ATOM 673 N N . ILE A 1 85 ? 17.698 0.757 -22.765 1.00 73.31 85 ILE A N 1
ATOM 674 C CA . ILE A 1 85 ? 17.956 0.775 -24.210 1.00 73.31 85 ILE A CA 1
ATOM 675 C C . ILE A 1 85 ? 19.025 1.814 -24.556 1.00 73.31 85 ILE A C 1
ATOM 677 O O . ILE A 1 85 ? 19.909 1.528 -25.364 1.00 73.31 85 ILE A O 1
ATOM 681 N N . GLU A 1 86 ? 18.994 2.999 -23.952 1.00 79.06 86 GLU A N 1
ATOM 682 C CA . GLU A 1 86 ? 19.934 4.066 -24.289 1.00 79.06 86 GLU A CA 1
ATOM 683 C C . GLU A 1 86 ? 21.336 3.808 -23.727 1.00 79.06 86 GLU A C 1
ATOM 685 O O . GLU A 1 86 ? 22.337 4.066 -24.404 1.00 79.06 86 GLU A O 1
ATOM 690 N N . GLU A 1 87 ? 21.443 3.187 -22.549 1.00 81.12 87 GLU A N 1
ATOM 691 C CA . GLU A 1 87 ? 22.717 2.638 -22.075 1.00 81.12 87 GLU A CA 1
ATOM 692 C C . GLU A 1 87 ? 23.244 1.524 -22.982 1.00 81.12 87 GLU A C 1
ATOM 694 O O . GLU A 1 87 ? 24.448 1.434 -23.244 1.00 81.12 87 GLU A O 1
ATOM 699 N N . ARG A 1 88 ? 22.359 0.662 -23.489 1.00 81.44 88 ARG A N 1
ATOM 700 C CA . ARG A 1 88 ? 22.744 -0.398 -24.422 1.00 81.44 88 ARG A CA 1
ATOM 701 C C . ARG A 1 88 ? 23.248 0.171 -25.750 1.00 81.44 88 ARG A C 1
ATOM 703 O O . ARG A 1 88 ? 24.319 -0.240 -26.191 1.00 81.44 88 ARG A O 1
ATOM 710 N N . LYS A 1 89 ? 22.575 1.172 -26.327 1.00 85.94 89 LYS A N 1
ATOM 711 C CA . LYS A 1 89 ? 23.047 1.866 -27.539 1.00 85.94 89 LYS A CA 1
ATOM 712 C C . LYS A 1 89 ? 24.407 2.530 -27.338 1.00 85.94 89 LYS A C 1
ATOM 714 O O . LYS A 1 89 ? 25.255 2.447 -28.224 1.00 85.94 89 LYS A O 1
ATOM 719 N N . LYS A 1 90 ? 24.650 3.158 -26.179 1.00 90.31 90 LYS A N 1
ATOM 720 C CA . LYS A 1 90 ? 25.966 3.740 -25.857 1.00 90.31 90 LYS A CA 1
ATOM 721 C C . LYS A 1 90 ? 27.069 2.682 -25.848 1.00 90.31 90 LYS A C 1
ATOM 723 O O . LYS A 1 90 ? 28.108 2.895 -26.470 1.00 90.31 90 LYS A O 1
ATOM 728 N N . ARG A 1 91 ? 26.826 1.532 -25.210 1.00 90.25 91 ARG A N 1
ATOM 729 C CA . ARG A 1 91 ? 27.776 0.406 -25.192 1.00 90.25 91 ARG A CA 1
ATOM 730 C C . ARG A 1 91 ? 28.028 -0.158 -26.590 1.00 90.25 91 ARG A C 1
ATOM 732 O O . ARG A 1 91 ? 29.173 -0.402 -26.953 1.00 90.25 91 ARG A O 1
ATOM 739 N N . GLU A 1 92 ? 26.982 -0.327 -27.394 1.00 91.38 92 GLU A N 1
ATOM 740 C CA . GLU A 1 92 ? 27.106 -0.813 -28.775 1.00 91.38 92 GLU A CA 1
ATOM 741 C C . GLU A 1 92 ? 27.912 0.159 -29.657 1.00 91.38 92 GLU A C 1
ATOM 743 O O . GLU A 1 92 ? 28.772 -0.277 -30.425 1.00 91.38 92 GLU A O 1
ATOM 748 N N . ALA A 1 93 ? 27.717 1.472 -29.496 1.00 93.50 93 ALA A N 1
ATOM 749 C CA . ALA A 1 93 ? 28.500 2.491 -30.196 1.00 93.50 93 ALA A CA 1
ATOM 750 C C . ALA A 1 93 ? 29.988 2.479 -29.794 1.00 93.50 93 ALA A C 1
ATOM 752 O O . ALA A 1 93 ? 30.868 2.620 -30.647 1.00 93.50 93 ALA A O 1
ATOM 753 N N . GLU A 1 94 ? 30.285 2.276 -28.509 1.00 94.38 94 GLU A N 1
ATOM 754 C CA . GLU A 1 94 ? 31.656 2.164 -28.005 1.00 94.38 94 GLU A CA 1
ATOM 755 C C . GLU A 1 94 ? 32.361 0.908 -28.540 1.00 94.38 94 GLU A C 1
ATOM 757 O O . GLU A 1 94 ? 33.480 0.990 -29.051 1.00 94.38 94 GLU A O 1
ATOM 762 N N . VAL A 1 95 ? 31.678 -0.241 -28.525 1.00 94.44 95 VAL A N 1
ATOM 763 C CA . VAL A 1 95 ? 32.193 -1.491 -29.105 1.00 94.44 95 VAL A CA 1
ATOM 764 C C . VAL A 1 95 ? 32.464 -1.331 -30.602 1.00 94.44 95 VAL A C 1
ATOM 766 O O . VAL A 1 95 ? 33.529 -1.730 -31.075 1.00 94.44 95 VAL A O 1
ATOM 769 N N . ALA A 1 96 ? 31.556 -0.701 -31.351 1.00 94.44 96 ALA A N 1
ATOM 770 C CA . ALA A 1 96 ? 31.751 -0.447 -32.778 1.00 94.44 96 ALA A CA 1
ATOM 771 C C . ALA A 1 96 ? 32.990 0.425 -33.049 1.00 94.44 96 ALA A C 1
ATOM 773 O O . ALA A 1 96 ? 33.773 0.126 -33.957 1.00 94.44 96 ALA A O 1
ATOM 774 N N . LYS A 1 97 ? 33.210 1.464 -32.233 1.00 95.31 97 LYS A N 1
ATOM 775 C CA . LYS A 1 97 ? 34.392 2.332 -32.323 1.00 95.31 97 LYS A CA 1
ATOM 776 C C . LYS A 1 97 ? 35.684 1.560 -32.044 1.00 95.31 97 LYS A C 1
ATOM 778 O O . LYS A 1 97 ? 36.643 1.692 -32.805 1.00 95.31 97 LYS A O 1
ATOM 783 N N . ASN A 1 98 ? 35.694 0.723 -31.009 1.00 94.75 98 ASN A N 1
ATOM 784 C CA . ASN A 1 98 ? 36.857 -0.088 -30.643 1.00 94.75 98 ASN A CA 1
ATOM 785 C C . ASN A 1 98 ? 37.192 -1.125 -31.725 1.00 94.75 98 ASN A C 1
ATOM 787 O O . ASN A 1 98 ? 38.351 -1.261 -32.110 1.00 94.75 98 ASN A O 1
ATOM 791 N N . ILE A 1 99 ? 36.184 -1.798 -32.291 1.00 95.19 99 ILE A N 1
ATOM 792 C CA . ILE A 1 99 ? 36.378 -2.731 -33.412 1.00 95.19 99 ILE A CA 1
ATOM 793 C C . ILE A 1 99 ? 36.950 -2.006 -34.635 1.00 95.19 99 ILE A C 1
ATOM 795 O O . ILE A 1 99 ? 37.842 -2.533 -35.297 1.00 95.19 99 ILE A O 1
ATOM 799 N N . HIS A 1 100 ? 36.455 -0.806 -34.954 1.00 94.06 100 HIS A N 1
ATOM 800 C CA . HIS A 1 100 ? 36.979 -0.029 -36.076 1.00 94.06 100 HIS A CA 1
ATOM 801 C C . HIS A 1 100 ? 38.453 0.345 -35.874 1.00 94.06 100 HIS A C 1
ATOM 803 O O . HIS A 1 100 ? 39.254 0.196 -36.796 1.00 94.06 100 HIS A O 1
ATOM 809 N N . HIS A 1 101 ? 38.821 0.770 -34.664 1.00 94.25 101 HIS A N 1
ATOM 810 C CA . HIS A 1 101 ? 40.205 1.086 -34.327 1.00 94.25 101 HIS A CA 1
ATOM 811 C C . HIS A 1 101 ? 41.129 -0.131 -34.483 1.00 94.25 101 HIS A C 1
ATOM 813 O O . HIS A 1 101 ? 42.107 -0.048 -35.223 1.00 94.25 101 HIS A O 1
ATOM 819 N N . LEU A 1 102 ? 40.758 -1.277 -33.901 1.00 94.25 102 LEU A N 1
ATOM 820 C CA . LEU A 1 102 ? 41.534 -2.519 -33.997 1.00 94.25 102 LEU A CA 1
ATOM 821 C C . LEU A 1 102 ? 41.685 -3.015 -35.442 1.00 94.25 102 LEU A C 1
ATOM 823 O O . LEU A 1 102 ? 42.742 -3.508 -35.825 1.00 94.25 102 LEU A O 1
ATOM 827 N N . ARG A 1 103 ? 40.649 -2.863 -36.279 1.00 93.19 103 ARG A N 1
ATOM 828 C CA . ARG A 1 103 ? 40.737 -3.199 -37.711 1.00 93.19 103 ARG A CA 1
ATOM 829 C C . ARG A 1 103 ? 41.752 -2.330 -38.448 1.00 93.19 103 ARG A C 1
ATOM 831 O O . ARG A 1 103 ? 42.461 -2.839 -39.311 1.00 93.19 103 ARG A O 1
ATOM 838 N N . ASN A 1 104 ? 41.824 -1.043 -38.117 1.00 93.06 104 ASN A N 1
ATOM 839 C CA . ASN A 1 104 ? 42.793 -0.136 -38.729 1.00 93.06 104 ASN A CA 1
ATOM 840 C C . ASN A 1 104 ? 44.225 -0.472 -38.290 1.00 93.06 104 ASN A C 1
ATOM 842 O O . ASN A 1 104 ? 45.125 -0.463 -39.125 1.00 93.06 104 ASN A O 1
ATOM 846 N N . GLU A 1 105 ? 44.432 -0.822 -37.019 1.00 93.56 105 GLU A N 1
ATOM 847 C CA . GLU A 1 105 ? 45.738 -1.276 -36.520 1.00 93.56 105 GLU A CA 1
ATOM 848 C C . GLU A 1 105 ? 46.175 -2.599 -37.155 1.00 93.56 105 GLU A C 1
ATOM 850 O O . GLU A 1 105 ? 47.309 -2.712 -37.614 1.00 93.56 105 GLU A O 1
ATOM 855 N N . SER A 1 106 ? 45.266 -3.575 -37.260 1.00 90.12 106 SER A N 1
ATOM 856 C CA . SER A 1 106 ? 45.550 -4.848 -37.934 1.00 90.12 106 SER A CA 1
ATOM 857 C C . SER A 1 106 ? 45.957 -4.626 -39.388 1.00 90.12 106 SER A C 1
ATOM 859 O O . SER A 1 106 ? 46.936 -5.204 -39.842 1.00 90.12 106 SER A O 1
ATOM 861 N N . LYS A 1 107 ? 45.254 -3.737 -40.101 1.00 92.62 107 LYS A N 1
ATOM 862 C CA . LYS A 1 107 ? 45.570 -3.412 -41.493 1.00 92.62 107 LYS A CA 1
ATOM 863 C C . LYS A 1 107 ? 46.952 -2.769 -41.638 1.00 92.62 107 LYS A C 1
ATOM 865 O O . LYS A 1 107 ? 47.705 -3.148 -42.524 1.00 92.62 107 LYS A O 1
ATOM 870 N N . LEU A 1 108 ? 47.301 -1.837 -40.749 1.00 91.06 108 LEU A N 1
ATOM 871 C CA . LEU A 1 108 ? 48.639 -1.237 -40.717 1.00 91.06 108 LEU A CA 1
ATOM 872 C C . LEU A 1 108 ? 49.725 -2.293 -40.483 1.00 91.06 108 LEU A C 1
ATOM 874 O O . LEU A 1 108 ? 50.781 -2.241 -41.109 1.00 91.06 108 LEU A O 1
ATOM 878 N N . ME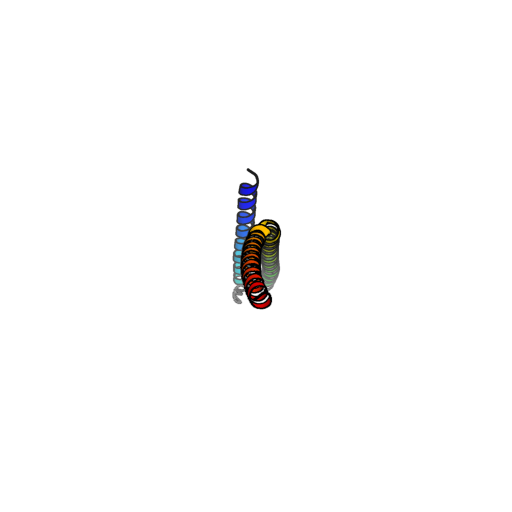T A 1 109 ? 49.469 -3.258 -39.600 1.00 89.50 109 MET A N 1
ATOM 879 C CA . MET A 1 109 ? 50.404 -4.347 -39.331 1.00 89.50 109 MET A CA 1
ATOM 880 C C . MET A 1 109 ? 50.557 -5.283 -40.538 1.00 89.50 109 MET A C 1
ATOM 882 O O . MET A 1 109 ? 51.682 -5.638 -40.886 1.00 89.50 109 MET A O 1
ATOM 886 N N . ASP A 1 110 ? 49.459 -5.623 -41.217 1.00 90.75 110 ASP A N 1
ATOM 887 C CA . ASP A 1 110 ? 49.481 -6.419 -42.450 1.00 90.75 110 ASP A CA 1
ATOM 888 C C . ASP A 1 110 ? 50.254 -5.701 -43.572 1.00 90.75 110 ASP A C 1
ATOM 890 O O . ASP A 1 110 ? 51.071 -6.316 -44.264 1.00 90.75 110 ASP A O 1
ATOM 894 N N . ASP A 1 111 ? 50.076 -4.383 -43.709 1.00 88.25 111 ASP A N 1
ATOM 895 C CA . ASP A 1 111 ? 50.809 -3.556 -44.674 1.00 88.25 111 ASP A CA 1
ATOM 896 C C . ASP A 1 111 ? 52.327 -3.564 -44.377 1.00 88.25 111 ASP A C 1
ATOM 898 O O . ASP A 1 111 ? 53.143 -3.711 -45.293 1.00 88.25 111 ASP A O 1
ATOM 902 N N . VAL A 1 112 ? 52.732 -3.500 -43.101 1.00 87.69 112 VAL A N 1
ATOM 903 C CA . VAL A 1 112 ? 54.143 -3.616 -42.676 1.00 87.69 112 VAL A CA 1
ATOM 904 C C . VAL A 1 112 ? 54.710 -5.013 -42.959 1.00 87.69 112 VAL A C 1
ATOM 906 O O . VAL A 1 112 ? 55.808 -5.144 -43.497 1.00 87.69 112 VAL A O 1
ATOM 909 N N . ILE A 1 113 ? 53.966 -6.076 -42.651 1.00 86.50 113 ILE A N 1
ATOM 910 C CA . ILE A 1 113 ? 54.401 -7.457 -42.917 1.00 86.50 113 ILE A CA 1
ATOM 911 C C . ILE A 1 113 ? 54.565 -7.694 -44.424 1.00 86.50 113 ILE A C 1
ATOM 913 O O . ILE A 1 113 ? 55.545 -8.309 -44.856 1.00 86.50 113 ILE A O 1
ATOM 917 N N . SER A 1 114 ? 53.640 -7.181 -45.238 1.00 85.69 114 SER A N 1
ATOM 918 C CA . SER A 1 114 ? 53.694 -7.317 -46.697 1.00 85.69 114 SER A CA 1
ATOM 919 C C . SER A 1 114 ? 54.875 -6.563 -47.320 1.00 85.69 114 SER A C 1
ATOM 921 O O . SER A 1 114 ? 55.493 -7.059 -48.260 1.00 85.69 114 SER A O 1
ATOM 923 N N . SER A 1 115 ? 55.240 -5.399 -46.779 1.00 83.00 115 SER A N 1
ATOM 924 C CA . SER A 1 115 ? 56.382 -4.611 -47.256 1.00 83.00 115 SER A CA 1
ATOM 925 C C . SER A 1 115 ? 57.730 -5.226 -46.861 1.00 83.00 115 SER A C 1
ATOM 927 O O . SER A 1 115 ? 58.668 -5.182 -47.657 1.00 83.00 115 SER A O 1
ATOM 929 N N . ILE A 1 116 ? 57.810 -5.886 -45.701 1.00 80.19 116 ILE A N 1
ATOM 930 C CA . ILE A 1 116 ? 58.983 -6.680 -45.295 1.00 80.19 116 ILE A CA 1
ATOM 931 C C . ILE A 1 116 ? 59.112 -7.957 -46.139 1.00 80.19 116 ILE A C 1
ATOM 933 O O . ILE A 1 116 ? 60.215 -8.320 -46.518 1.00 80.19 116 ILE A O 1
ATOM 937 N N . SER A 1 117 ? 58.002 -8.628 -46.463 1.00 72.75 117 SER A N 1
ATOM 938 C CA . SER A 1 117 ? 58.022 -9.889 -47.230 1.00 72.75 117 SER A CA 1
ATOM 939 C C . SER A 1 117 ? 58.350 -9.707 -48.720 1.00 72.75 117 SER A C 1
ATOM 941 O O . SER A 1 117 ? 58.713 -10.673 -49.385 1.00 72.75 117 SER A O 1
ATOM 943 N N . ASN A 1 118 ? 58.196 -8.486 -49.243 1.00 64.88 118 ASN A N 1
ATOM 944 C CA . ASN A 1 118 ? 58.501 -8.115 -50.629 1.00 64.88 118 ASN A CA 1
ATOM 945 C C . ASN A 1 118 ? 59.865 -7.404 -50.788 1.00 64.88 118 ASN A C 1
ATOM 947 O O . ASN A 1 118 ? 60.177 -6.960 -51.895 1.00 64.88 118 ASN A O 1
ATOM 951 N N . SER A 1 119 ? 60.640 -7.267 -49.702 1.00 53.09 119 SER A N 1
ATOM 952 C CA . SER A 1 119 ? 62.026 -6.760 -49.688 1.00 53.09 119 SER A CA 1
ATOM 953 C C . SER A 1 119 ? 63.020 -7.916 -49.611 1.00 53.09 119 SER A C 1
ATOM 955 O O . SER A 1 119 ? 64.096 -7.796 -50.237 1.00 53.09 119 SER A O 1
#

Foldseek 3Di:
DPPVVVVVVLVVLLVVLVVLLVVLVVLLVVLPPDDPVPDDPVSVVVSVVSNVVSVVSNVVSVVSVVVSVVVVVVVCVVPVVVVVVVVVVVVVVVVVVVVVVVVVVVVVVVVVVVVVVVD

Secondary structure (DSSP, 8-state):
-HHHHHHHHHHHHHHHHHHHHHHHHHHHHHHT---TTT--HHHHHHHHHHHHHHHHHHHHHHHHHHHHHHHHHHHHHHH-HHHHHHHHHHHHHHHHHHHHHHHHHHHHHHHHHHHHHT-

Radius of gyration: 33.53 Å; chains: 1; bounding box: 84×26×88 Å

Organism: NCBI:txid1537102

pLDDT: mean 88.34, std 10.43, range [53.09, 98.38]